Protein AF-A0A355EL50-F1 (afdb_monomer)

Radius of gyration: 14.47 Å; Cα contacts (8 Å, |Δi|>4): 38; chains: 1; bounding box: 35×37×27 Å

Sequence (57 aa):
SYRYFFVRKVMFLKYAVAYIVMPGGFGTLDEFFEAVTLIQTKKMRPFPVILYDSSYW

Mean predicted aligned error: 9.76 Å

pLDDT: mean 75.55, std 14.66, range [42.41, 91.94]

Nearest PDB structures (foldseek):
  5zi9-assembly1_B  TM=6.997E-01  e=2.873E-04  Streptomyces coelicolor A3(2)
  5zbj-assembly1_A-2  TM=6.810E-01  e=2.570E-01  Pseudomonas aeruginosa PAO1
  1plk-assembly1_A-2  TM=3.989E-01  e=3.120E+00  Homo sapiens

Solvent-accessible surface area (backbone atoms only — not comparable to full-atom values): 3666 Å² total; per-residue (Å²): 141,86,92,62,79,64,61,61,54,51,51,52,72,75,58,61,66,58,48,77,48,64,82,63,60,74,70,50,52,50,55,50,52,51,53,52,48,35,36,73,70,60,78,38,81,82,59,54,74,42,77,48,55,82,91,78,110

Foldseek 3Di:
DDDDPVVVVCCCVVPPQEAEQEQDDPVSVVVVVVVVVCCVVVVDPDHYYHYPDPVRD

Structure (mmCIF, N/CA/C/O backbone):
data_AF-A0A355EL50-F1
#
_entry.id   AF-A0A355EL50-F1
#
loop_
_atom_site.group_PDB
_atom_site.id
_atom_site.type_symbol
_atom_site.label_atom_id
_atom_site.label_alt_id
_atom_site.label_comp_id
_atom_site.label_asym_id
_atom_site.label_entity_id
_atom_site.label_seq_id
_atom_site.pdbx_PDB_ins_code
_atom_site.Cartn_x
_atom_site.Cartn_y
_atom_site.Cartn_z
_atom_site.occupancy
_atom_site.B_iso_or_equiv
_atom_site.auth_seq_id
_atom_site.auth_comp_id
_atom_site.auth_asym_id
_atom_site.auth_atom_id
_atom_site.pdbx_PDB_model_num
ATOM 1 N N . SER A 1 1 ? -25.310 24.807 -6.361 1.00 42.41 1 SER A N 1
ATOM 2 C CA . SER A 1 1 ? -24.159 25.395 -5.646 1.00 42.41 1 SER A CA 1
ATOM 3 C C . SER A 1 1 ? -24.073 24.741 -4.273 1.00 42.41 1 SER A C 1
ATOM 5 O O . SER A 1 1 ? -25.028 24.856 -3.515 1.00 42.41 1 SER A O 1
ATOM 7 N N . TYR A 1 2 ? -23.026 23.953 -3.999 1.00 50.12 2 TYR A N 1
ATOM 8 C CA . TYR A 1 2 ? -22.884 23.145 -2.773 1.00 50.12 2 TYR A CA 1
ATOM 9 C C . TYR A 1 2 ? -21.829 23.766 -1.846 1.00 50.12 2 TYR A C 1
ATOM 11 O O . TYR A 1 2 ? -20.755 24.138 -2.306 1.00 50.12 2 TYR A O 1
ATOM 19 N N . ARG A 1 3 ? -22.145 23.892 -0.549 1.00 53.25 3 ARG A N 1
ATOM 20 C CA . ARG A 1 3 ? -21.503 24.861 0.365 1.00 53.25 3 ARG A CA 1
ATOM 21 C C . ARG A 1 3 ? -20.448 24.288 1.331 1.00 53.25 3 ARG A C 1
ATOM 23 O O . ARG A 1 3 ? -19.872 25.061 2.082 1.00 53.25 3 ARG A O 1
ATOM 30 N N . TYR A 1 4 ? -20.141 22.982 1.302 1.00 57.47 4 TYR A N 1
ATOM 31 C CA . TYR A 1 4 ? -19.125 22.386 2.192 1.00 57.47 4 TYR A CA 1
ATOM 32 C C . TYR A 1 4 ? -18.252 21.325 1.498 1.00 57.47 4 TYR A C 1
ATOM 34 O O . TYR A 1 4 ? -18.655 20.182 1.296 1.00 57.47 4 TYR A O 1
ATOM 42 N N . PHE A 1 5 ? -17.014 21.711 1.179 1.00 58.84 5 PHE A N 1
ATOM 43 C CA . PHE A 1 5 ? -15.975 20.895 0.531 1.00 58.84 5 PHE A CA 1
ATOM 44 C C . PHE A 1 5 ? -15.546 19.656 1.354 1.00 58.84 5 PHE A C 1
ATOM 46 O O . PHE A 1 5 ? -15.129 18.641 0.800 1.00 58.84 5 PHE A O 1
ATOM 53 N N . PHE A 1 6 ? -15.705 19.700 2.681 1.00 55.00 6 PHE A N 1
ATOM 54 C CA . PHE A 1 6 ? -15.198 18.680 3.610 1.00 55.00 6 PHE A CA 1
ATOM 55 C C . PHE A 1 6 ? -15.964 17.342 3.555 1.00 55.00 6 PHE A C 1
ATOM 57 O O . PHE A 1 6 ? -15.372 16.274 3.702 1.00 55.00 6 PHE A O 1
ATOM 64 N N . VAL A 1 7 ? -17.273 17.375 3.274 1.00 57.09 7 VAL A N 1
ATOM 65 C CA . VAL A 1 7 ? -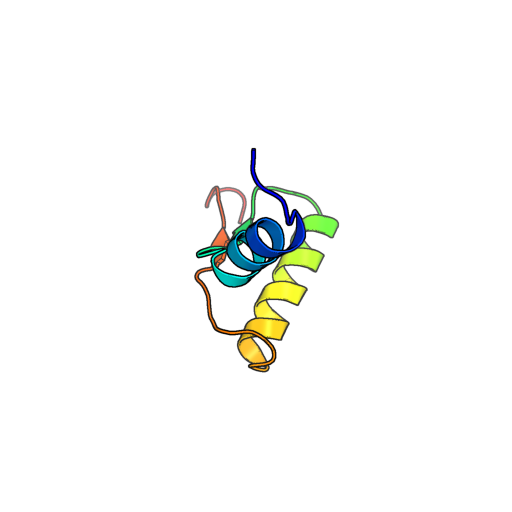18.146 16.183 3.300 1.00 57.09 7 VAL A CA 1
ATOM 66 C C . VAL A 1 7 ? -17.839 15.224 2.142 1.00 57.09 7 VAL A C 1
ATOM 68 O O . VAL A 1 7 ? -17.834 14.010 2.328 1.00 57.09 7 VAL A O 1
ATOM 71 N N . ARG A 1 8 ? -17.488 15.747 0.958 1.00 56.94 8 ARG A N 1
ATOM 72 C CA . ARG A 1 8 ? -17.084 14.924 -0.200 1.00 56.94 8 ARG A CA 1
ATOM 73 C C . ARG A 1 8 ? -15.753 14.207 0.037 1.00 56.94 8 ARG A C 1
ATOM 75 O O . ARG A 1 8 ? -15.597 13.061 -0.371 1.00 56.94 8 ARG A O 1
ATOM 82 N N . LYS A 1 9 ? -14.820 14.864 0.731 1.00 54.00 9 LYS A N 1
ATOM 83 C CA . LYS A 1 9 ? -13.496 14.315 1.052 1.00 54.00 9 LYS A CA 1
ATOM 84 C C . LYS A 1 9 ? -13.593 13.164 2.062 1.00 54.00 9 LYS A C 1
ATOM 86 O O . LYS A 1 9 ? -12.961 12.133 1.869 1.00 54.00 9 LYS A O 1
ATOM 91 N N . VAL A 1 10 ? -14.457 13.294 3.075 1.00 57.19 10 VAL A N 1
ATOM 92 C CA . VAL A 1 10 ? -14.740 12.218 4.045 1.00 57.19 10 VAL A CA 1
ATOM 93 C C . VAL A 1 10 ? -15.482 11.047 3.392 1.00 57.19 10 VAL A C 1
ATOM 95 O O . VAL A 1 10 ? -15.179 9.903 3.708 1.00 57.19 10 VAL A O 1
ATOM 98 N N . MET A 1 11 ? -16.400 11.293 2.451 1.00 57.03 11 MET A N 1
ATOM 99 C CA . MET A 1 11 ? -17.057 10.215 1.695 1.00 57.03 11 MET A CA 1
ATOM 100 C C . MET A 1 11 ? -16.056 9.452 0.805 1.00 57.03 11 MET A C 1
ATOM 102 O O . MET A 1 11 ? -16.114 8.234 0.765 1.00 57.03 11 MET A O 1
ATOM 106 N N . PHE A 1 12 ? -15.074 10.107 0.178 1.00 53.53 12 PHE A N 1
ATOM 107 C CA . PHE A 1 12 ? -14.014 9.400 -0.565 1.00 53.53 12 PHE A CA 1
ATOM 108 C C . PHE A 1 12 ? -13.064 8.596 0.340 1.00 53.53 12 PHE A C 1
ATOM 110 O O . PHE A 1 12 ? -12.730 7.463 0.019 1.00 53.53 12 PHE A O 1
ATOM 117 N N . LEU A 1 13 ? -12.667 9.150 1.490 1.00 50.84 13 LEU A N 1
ATOM 118 C CA . LEU A 1 13 ? -11.766 8.488 2.448 1.00 50.84 13 LEU A CA 1
ATOM 119 C C . LEU A 1 13 ? -12.437 7.350 3.232 1.00 50.84 13 LEU A C 1
ATOM 121 O O . LEU A 1 13 ? -11.771 6.407 3.643 1.00 50.84 13 LEU A O 1
ATOM 125 N N . LYS A 1 14 ? -13.753 7.428 3.457 1.00 50.69 14 LYS A N 1
ATOM 126 C CA . LYS A 1 14 ? -14.519 6.423 4.213 1.00 50.69 14 LYS A CA 1
ATOM 127 C C . LYS A 1 14 ? -15.139 5.338 3.318 1.00 50.69 14 LYS A C 1
ATOM 129 O O . LYS A 1 14 ? -15.520 4.297 3.844 1.00 50.69 14 LYS A O 1
ATOM 134 N N . TYR A 1 15 ? -15.226 5.574 2.003 1.00 49.22 15 TYR A N 1
ATOM 135 C CA . TYR A 1 15 ? -15.725 4.630 0.989 1.00 49.22 15 TYR A CA 1
ATOM 136 C C . TYR A 1 15 ? -14.668 4.258 -0.065 1.00 49.22 15 TYR A C 1
ATOM 138 O O . TYR A 1 15 ? -15.027 3.834 -1.161 1.00 49.22 15 TYR A O 1
ATOM 146 N N . ALA A 1 16 ? -13.369 4.392 0.219 1.00 55.78 16 ALA A N 1
ATOM 147 C CA . ALA A 1 16 ? -12.376 3.687 -0.585 1.00 55.78 16 ALA A CA 1
ATOM 148 C C . ALA A 1 16 ? -12.583 2.185 -0.341 1.00 55.78 16 ALA A C 1
ATOM 150 O O . ALA A 1 16 ? -12.221 1.652 0.705 1.00 55.78 16 ALA A O 1
ATOM 151 N N . VAL A 1 17 ? -13.286 1.535 -1.270 1.00 61.03 17 VAL A N 1
ATOM 152 C CA . VAL A 1 17 ? -13.713 0.138 -1.130 1.00 61.03 17 VAL A CA 1
ATOM 153 C C . VAL A 1 17 ? -12.545 -0.814 -1.356 1.00 61.03 17 VAL A C 1
ATOM 155 O O . VAL A 1 17 ? -12.632 -1.938 -0.893 1.00 61.03 17 VAL A O 1
ATOM 158 N N . ALA A 1 18 ? -11.462 -0.391 -2.019 1.00 68.88 18 ALA A N 1
ATOM 159 C CA . ALA A 1 18 ? -10.317 -1.242 -2.326 1.00 68.88 18 ALA A CA 1
ATOM 160 C C . ALA A 1 18 ? -8.998 -0.457 -2.429 1.00 68.88 18 ALA A C 1
ATOM 162 O O . ALA A 1 18 ? -8.993 0.696 -2.863 1.00 68.88 18 ALA A O 1
ATOM 163 N N . TYR A 1 19 ? -7.888 -1.110 -2.080 1.00 80.31 19 TYR A N 1
ATOM 164 C CA . TYR A 1 19 ? -6.521 -0.705 -2.412 1.00 80.31 19 TYR A CA 1
ATOM 165 C C . TYR A 1 19 ? -6.111 -1.411 -3.704 1.00 80.31 19 TYR A C 1
ATOM 167 O O . TYR A 1 19 ? -6.278 -2.625 -3.791 1.00 80.31 19 TYR A O 1
ATOM 175 N N . ILE A 1 20 ? -5.573 -0.695 -4.691 1.00 83.31 20 ILE A N 1
ATOM 176 C CA . ILE A 1 20 ? -5.025 -1.308 -5.908 1.00 83.31 20 ILE A CA 1
ATOM 177 C C . ILE A 1 20 ? -3.550 -0.941 -5.983 1.00 83.31 20 ILE A C 1
ATOM 179 O O . ILE A 1 20 ? -3.214 0.233 -6.121 1.00 83.31 20 ILE A O 1
ATOM 183 N N . VAL A 1 21 ? -2.687 -1.945 -5.898 1.00 87.56 21 VAL A N 1
ATOM 184 C CA . VAL A 1 21 ? -1.237 -1.791 -5.966 1.00 87.56 21 VAL A CA 1
ATOM 185 C C . VAL A 1 21 ? -0.803 -2.113 -7.389 1.00 87.56 21 VAL A C 1
ATOM 187 O O . VAL A 1 21 ? -0.899 -3.253 -7.841 1.00 87.56 21 VAL A O 1
ATOM 190 N N . MET A 1 22 ? -0.388 -1.086 -8.124 1.00 86.75 22 MET A N 1
ATOM 191 C CA . MET A 1 22 ? 0.150 -1.237 -9.476 1.00 86.75 22 MET A CA 1
ATOM 192 C C . MET A 1 22 ? 1.651 -1.514 -9.423 1.00 86.75 22 MET A C 1
ATOM 194 O O . MET A 1 22 ? 2.296 -0.978 -8.525 1.00 86.75 22 MET A O 1
ATOM 198 N N . PRO A 1 23 ? 2.217 -2.278 -10.374 1.00 85.06 23 PRO A N 1
ATOM 199 C C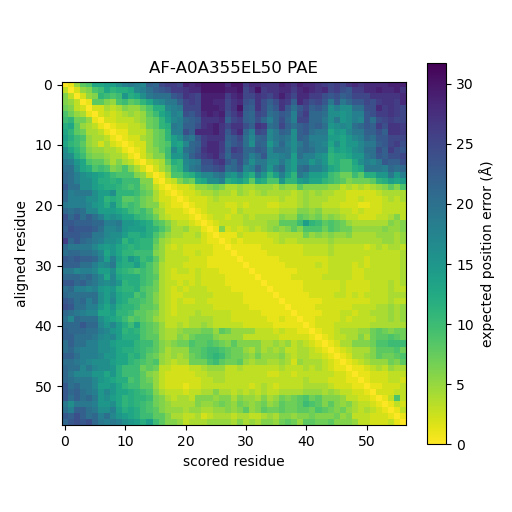A . PRO A 1 23 ? 3.642 -2.577 -10.438 1.00 85.06 23 PRO A CA 1
ATOM 200 C C . PRO A 1 23 ? 4.524 -1.350 -10.209 1.00 85.06 23 PRO A C 1
ATOM 202 O O . PRO A 1 23 ? 4.420 -0.355 -10.928 1.00 85.06 23 PRO A O 1
ATOM 205 N N . GLY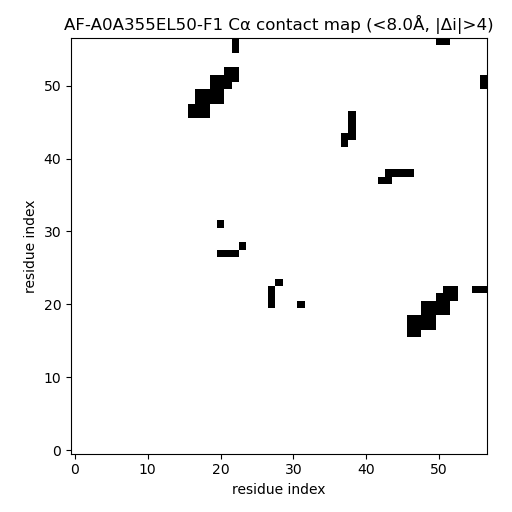 A 1 24 ? 5.392 -1.416 -9.205 1.00 87.75 24 GLY A N 1
ATOM 206 C CA . GLY A 1 24 ? 6.237 -0.301 -8.805 1.00 87.75 24 GLY A CA 1
ATOM 207 C C . GLY A 1 24 ? 7.374 -0.737 -7.888 1.00 87.75 24 GLY A C 1
ATOM 208 O O . GLY A 1 24 ? 7.375 -1.837 -7.347 1.00 87.75 24 GLY A O 1
ATOM 209 N N . GLY A 1 25 ? 8.378 0.127 -7.736 1.00 86.50 25 GLY A N 1
ATOM 210 C CA . GLY A 1 25 ? 9.596 -0.188 -6.984 1.00 86.50 25 GLY A CA 1
ATOM 211 C C . GLY A 1 25 ? 9.413 -0.214 -5.459 1.00 86.50 25 GLY A C 1
ATOM 212 O O . GLY A 1 25 ? 8.309 -0.307 -4.931 1.00 86.50 25 GLY A O 1
ATOM 213 N N . PHE A 1 26 ? 10.520 -0.062 -4.726 1.00 87.56 26 PHE A N 1
ATOM 214 C CA . PHE A 1 26 ? 10.542 -0.129 -3.257 1.00 87.56 26 PHE A CA 1
ATOM 215 C C . PHE A 1 26 ? 9.542 0.800 -2.546 1.00 87.56 26 PHE A C 1
ATOM 217 O O . PHE A 1 26 ? 9.011 0.415 -1.512 1.00 87.56 26 PHE A O 1
ATOM 224 N N . GLY A 1 27 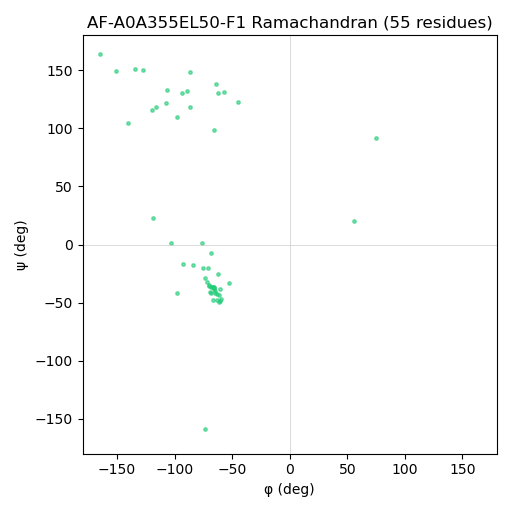? 9.247 1.983 -3.097 1.00 86.62 27 GLY A N 1
ATOM 225 C CA . GLY A 1 27 ? 8.247 2.887 -2.513 1.00 86.62 27 GLY A CA 1
ATOM 226 C C . GLY A 1 27 ? 6.823 2.325 -2.564 1.00 86.62 27 GLY A C 1
ATOM 227 O O . GLY A 1 27 ? 6.072 2.455 -1.609 1.00 86.62 27 GLY A O 1
ATOM 228 N N . THR A 1 28 ? 6.468 1.623 -3.641 1.00 87.44 28 THR A N 1
ATOM 229 C CA . THR A 1 28 ? 5.157 0.973 -3.776 1.00 87.44 28 THR A CA 1
ATOM 230 C C . THR A 1 28 ? 5.025 -0.224 -2.832 1.00 87.44 28 THR A C 1
ATOM 232 O O . THR A 1 28 ? 3.950 -0.475 -2.291 1.00 87.44 28 THR A O 1
ATOM 235 N N . LEU A 1 29 ? 6.128 -0.943 -2.600 1.00 86.81 29 LEU A N 1
ATOM 236 C CA . LEU A 1 29 ? 6.186 -2.012 -1.603 1.00 86.81 29 LEU A CA 1
ATOM 237 C C . LEU A 1 29 ? 6.000 -1.478 -0.177 1.00 86.81 29 LEU A C 1
ATOM 239 O O . LEU A 1 29 ? 5.267 -2.089 0.596 1.00 86.81 29 LEU A O 1
ATOM 243 N N . ASP A 1 30 ? 6.620 -0.348 0.162 1.00 89.12 30 ASP A N 1
ATOM 244 C CA . ASP A 1 30 ? 6.477 0.287 1.479 1.00 89.12 30 ASP A CA 1
ATOM 245 C C . ASP A 1 30 ? 5.014 0.670 1.764 1.00 89.12 30 ASP A C 1
ATOM 247 O O . ASP A 1 30 ? 4.442 0.248 2.772 1.00 89.12 30 ASP A O 1
ATOM 251 N N . GLU A 1 31 ? 4.356 1.339 0.809 1.00 85.75 31 GLU A N 1
ATOM 252 C CA . GLU A 1 31 ? 2.934 1.696 0.918 1.00 85.75 31 GLU A CA 1
ATOM 253 C C . GLU A 1 31 ? 2.023 0.456 1.049 1.00 85.75 31 GLU A C 1
ATOM 255 O O . GLU A 1 31 ? 1.066 0.451 1.832 1.00 85.75 31 GLU A O 1
ATOM 260 N N . PHE A 1 32 ? 2.337 -0.632 0.335 1.00 87.94 32 PHE A N 1
ATOM 261 C CA . PHE A 1 32 ? 1.624 -1.906 0.461 1.00 87.94 32 PHE A CA 1
ATOM 262 C C . PHE A 1 32 ? 1.768 -2.519 1.861 1.00 87.94 32 PHE A C 1
ATOM 264 O O . PHE A 1 32 ? 0.764 -2.907 2.468 1.00 87.94 32 PHE A O 1
ATOM 271 N N . PHE A 1 33 ? 2.986 -2.592 2.403 1.00 89.06 33 PHE A N 1
ATOM 272 C CA . PHE A 1 33 ? 3.214 -3.152 3.736 1.00 89.06 33 PHE A CA 1
ATOM 273 C C . PHE A 1 33 ? 2.588 -2.299 4.839 1.00 89.06 33 PHE A C 1
ATOM 275 O O . PHE A 1 33 ? 2.045 -2.856 5.799 1.00 89.06 33 PHE A O 1
ATOM 2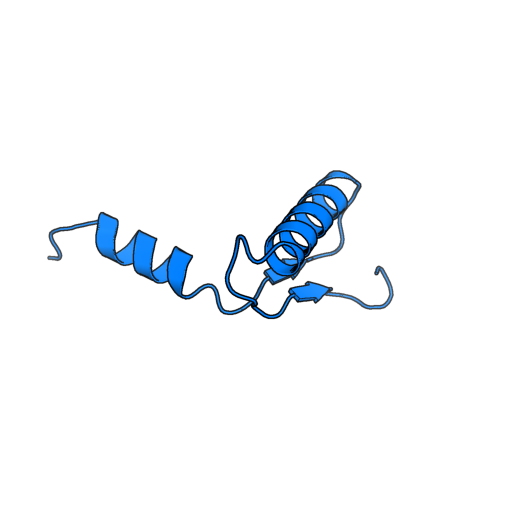82 N N . GLU A 1 34 ? 2.595 -0.973 4.701 1.00 87.31 34 GLU A N 1
ATOM 283 C CA . GLU A 1 34 ? 1.910 -0.078 5.631 1.00 87.31 34 GLU A CA 1
ATOM 284 C C . GLU A 1 34 ? 0.398 -0.350 5.637 1.00 87.31 34 GLU A C 1
ATOM 286 O O . GLU A 1 34 ? -0.190 -0.582 6.701 1.00 87.31 34 GLU A O 1
ATOM 291 N N . ALA A 1 35 ? -0.228 -0.421 4.457 1.00 84.94 35 ALA A N 1
ATOM 292 C CA . ALA A 1 35 ? -1.658 -0.698 4.322 1.00 84.94 35 ALA A CA 1
ATOM 293 C C . ALA A 1 35 ? -2.044 -2.055 4.938 1.00 84.94 35 ALA A C 1
ATOM 295 O O . ALA A 1 35 ? -2.993 -2.138 5.727 1.00 84.94 35 ALA A O 1
ATOM 296 N N . VAL A 1 36 ? -1.281 -3.112 4.643 1.00 87.25 36 VAL A N 1
ATOM 297 C CA . VAL A 1 36 ? -1.506 -4.457 5.199 1.00 87.25 36 VAL A CA 1
ATOM 298 C C . VAL A 1 36 ? -1.323 -4.468 6.717 1.00 87.25 36 VAL A C 1
ATOM 300 O O . VAL A 1 36 ? -2.157 -5.029 7.431 1.00 87.25 36 VAL A O 1
ATOM 303 N N . THR A 1 37 ? -0.299 -3.792 7.239 1.00 90.00 37 THR A N 1
ATOM 304 C CA . THR A 1 37 ? -0.037 -3.714 8.686 1.00 90.00 37 THR A CA 1
ATOM 305 C C . THR A 1 37 ? -1.157 -2.978 9.423 1.00 90.00 37 THR A C 1
ATOM 307 O O . THR A 1 37 ? -1.585 -3.393 10.505 1.00 90.00 37 THR A O 1
ATOM 310 N N . LEU A 1 38 ? -1.692 -1.901 8.846 1.00 87.12 38 LEU A N 1
ATOM 311 C CA . LEU A 1 38 ? -2.817 -1.154 9.416 1.00 87.12 38 LEU A CA 1
ATOM 312 C C . LEU A 1 38 ? -4.114 -1.976 9.442 1.00 87.12 38 LEU A C 1
ATOM 314 O O . LEU A 1 38 ? -4.873 -1.894 10.416 1.00 87.12 38 LEU A O 1
ATOM 318 N N . ILE A 1 39 ? -4.349 -2.798 8.415 1.00 86.19 39 ILE A N 1
ATOM 319 C CA . ILE A 1 39 ? -5.463 -3.757 8.375 1.00 86.19 39 ILE A CA 1
ATOM 320 C C . ILE A 1 39 ? -5.259 -4.850 9.434 1.00 86.19 39 ILE A C 1
ATOM 322 O O . ILE A 1 39 ? -6.162 -5.119 10.229 1.00 86.19 39 ILE A O 1
ATOM 326 N N . GLN A 1 40 ? -4.064 -5.442 9.504 1.00 87.75 40 GLN A N 1
ATOM 327 C CA . GLN A 1 40 ? -3.728 -6.518 10.442 1.00 87.75 40 GLN A CA 1
ATOM 328 C C . GLN A 1 40 ? -3.849 -6.074 11.904 1.00 87.75 40 GLN A C 1
ATOM 330 O O . GLN A 1 40 ? -4.416 -6.784 12.735 1.00 87.75 40 GLN A O 1
ATOM 335 N N . THR A 1 41 ? -3.355 -4.877 12.224 1.00 91.94 41 THR A N 1
ATOM 336 C CA . THR A 1 41 ? -3.421 -4.299 13.577 1.00 91.94 4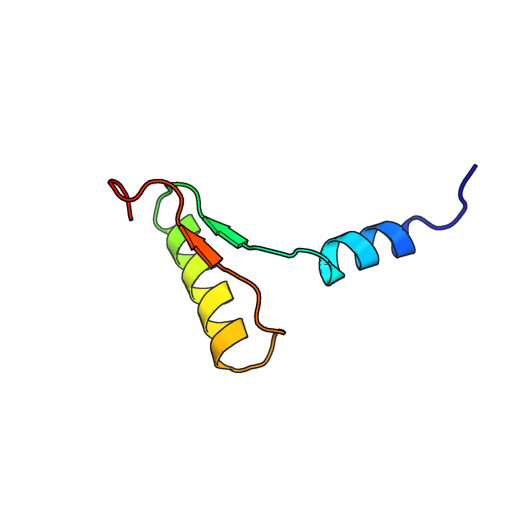1 THR A CA 1
ATOM 337 C C . THR A 1 41 ? -4.807 -3.767 13.939 1.00 91.94 41 THR A C 1
ATOM 339 O O . THR A 1 41 ? -4.993 -3.246 15.039 1.00 91.94 41 THR A O 1
ATOM 342 N N . LYS A 1 42 ? -5.793 -3.893 13.037 1.00 84.75 42 LYS A N 1
ATOM 343 C CA . LYS A 1 42 ? -7.168 -3.388 13.193 1.00 84.75 42 LYS A CA 1
ATOM 344 C C . LYS A 1 42 ? -7.234 -1.886 13.478 1.00 84.75 42 LYS A C 1
ATOM 346 O O . LYS A 1 42 ? -8.246 -1.390 13.973 1.00 84.75 42 LYS A O 1
ATOM 351 N N . LYS A 1 43 ? -6.170 -1.149 13.143 1.00 80.31 43 LYS A N 1
ATOM 352 C CA . LYS A 1 43 ? -6.157 0.318 13.178 1.00 80.31 43 LYS A CA 1
ATOM 353 C C . LYS A 1 43 ? -7.013 0.905 12.058 1.00 80.31 43 LYS A C 1
ATOM 355 O O . LYS A 1 43 ? -7.464 2.042 12.161 1.00 80.31 43 LYS A O 1
ATOM 360 N N . MET A 1 44 ? -7.275 0.108 11.023 1.00 77.12 44 MET A N 1
ATOM 361 C CA . MET A 1 44 ? -8.127 0.436 9.891 1.00 77.12 44 MET A CA 1
ATOM 362 C C . MET A 1 44 ? -9.180 -0.661 9.681 1.00 77.12 44 MET A C 1
ATOM 364 O O . MET A 1 44 ? -8.952 -1.827 10.010 1.00 77.12 44 MET A O 1
ATOM 368 N N . ARG A 1 45 ? -10.358 -0.300 9.153 1.00 76.31 45 ARG A N 1
ATOM 369 C CA . ARG A 1 45 ? -11.362 -1.303 8.759 1.00 76.31 45 ARG A CA 1
ATOM 370 C C . ARG A 1 45 ? -10.781 -2.141 7.615 1.00 76.31 45 ARG A C 1
ATOM 372 O O . ARG A 1 45 ? -10.163 -1.547 6.739 1.00 76.31 45 ARG A O 1
ATOM 379 N N . PRO A 1 46 ? -10.968 -3.468 7.597 1.00 74.31 46 PRO A N 1
ATOM 380 C CA . PRO A 1 46 ? -10.493 -4.280 6.487 1.00 74.31 46 PRO A CA 1
ATOM 381 C C . PRO A 1 46 ? -11.201 -3.859 5.196 1.00 74.31 46 PRO A C 1
ATOM 383 O O . PRO A 1 46 ? -12.429 -3.758 5.160 1.00 74.31 46 PRO A O 1
ATOM 386 N N . PHE A 1 47 ? -10.417 -3.624 4.150 1.00 78.19 47 PHE A N 1
ATOM 387 C CA . PHE A 1 47 ? -10.886 -3.449 2.780 1.00 78.19 47 PHE A CA 1
ATOM 388 C C . PHE A 1 47 ? -9.996 -4.266 1.839 1.00 78.19 47 PHE A C 1
ATOM 390 O O . PHE A 1 47 ? -8.834 -4.516 2.169 1.00 78.19 47 PHE A O 1
ATOM 397 N N . PRO A 1 48 ? -10.532 -4.742 0.705 1.00 82.25 48 PRO A N 1
ATOM 398 C CA . PRO A 1 48 ? -9.784 -5.544 -0.253 1.00 82.25 48 PRO A CA 1
ATOM 399 C C . PRO A 1 48 ? -8.530 -4.822 -0.752 1.00 82.25 48 PRO A C 1
ATOM 401 O O . PRO A 1 48 ? -8.592 -3.673 -1.183 1.00 82.25 48 PRO A O 1
ATOM 404 N N . VAL A 1 49 ? -7.405 -5.533 -0.719 1.00 85.94 49 VAL A N 1
ATOM 405 C CA . VAL A 1 49 ? -6.131 -5.121 -1.314 1.00 85.94 49 VAL A CA 1
ATOM 406 C C . VAL A 1 49 ? -5.901 -5.978 -2.555 1.00 85.94 49 VAL A C 1
ATOM 408 O O . VAL A 1 49 ? -5.905 -7.203 -2.468 1.00 85.94 49 VAL A O 1
ATOM 411 N N . ILE A 1 50 ? -5.751 -5.337 -3.710 1.00 85.81 50 ILE A N 1
ATOM 412 C CA . ILE A 1 50 ? -5.606 -5.967 -5.022 1.00 85.81 50 ILE A CA 1
ATOM 413 C C . ILE A 1 50 ? -4.220 -5.624 -5.555 1.00 85.81 50 ILE A C 1
ATOM 415 O O . ILE A 1 50 ? -3.916 -4.457 -5.787 1.00 85.81 50 ILE A O 1
ATOM 419 N N . LEU A 1 51 ? -3.396 -6.642 -5.775 1.00 88.38 51 LEU A N 1
ATOM 420 C CA . LEU A 1 51 ? -2.136 -6.516 -6.500 1.00 88.38 51 LEU A CA 1
ATOM 421 C C . LEU A 1 51 ? -2.441 -6.676 -7.993 1.00 88.38 51 LEU A C 1
ATOM 423 O O . LEU A 1 51 ? -2.992 -7.695 -8.413 1.00 88.38 51 LEU A O 1
ATOM 427 N N . TYR A 1 52 ? -2.174 -5.642 -8.783 1.00 86.44 52 TYR A N 1
ATOM 428 C CA . TYR A 1 52 ? -2.427 -5.655 -10.221 1.00 86.44 52 TYR A CA 1
ATOM 429 C C . TYR A 1 52 ? -1.211 -6.198 -10.962 1.00 86.44 52 TYR A C 1
ATOM 431 O O . TYR A 1 52 ? -0.121 -5.691 -10.742 1.00 86.44 52 TYR A O 1
ATOM 439 N N . ASP A 1 53 ? 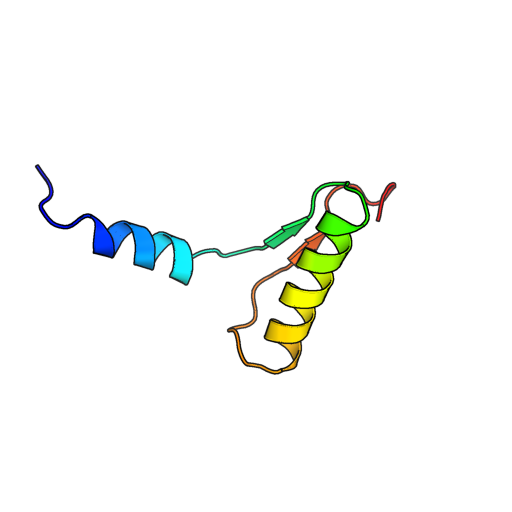-1.430 -7.133 -11.891 1.00 82.88 53 ASP A N 1
ATOM 440 C CA . ASP A 1 53 ? -0.400 -7.854 -12.656 1.00 82.88 53 ASP A CA 1
ATOM 441 C C . ASP A 1 53 ? 0.342 -8.942 -11.856 1.00 82.88 53 ASP A C 1
ATOM 443 O O . ASP A 1 53 ? 1.379 -8.716 -11.237 1.00 82.88 53 ASP A O 1
ATOM 447 N N . SER A 1 54 ? -0.177 -10.170 -11.930 1.00 82.69 54 SER A N 1
ATOM 448 C CA . SER A 1 54 ? 0.400 -11.356 -11.281 1.00 82.69 54 SER A CA 1
ATOM 449 C C . SER A 1 54 ? 1.733 -11.819 -11.870 1.00 82.69 54 SER A C 1
ATOM 451 O O . SER A 1 54 ? 2.301 -12.786 -11.379 1.00 82.69 54 SER A O 1
ATOM 453 N N . SER A 1 55 ? 2.193 -11.234 -12.980 1.00 87.19 55 SER A N 1
ATOM 454 C CA . SER A 1 55 ? 3.541 -11.512 -13.487 1.00 87.19 55 SER A CA 1
ATOM 455 C C . SER A 1 55 ? 4.606 -10.651 -12.805 1.00 87.19 55 SER A C 1
ATOM 457 O O . SER A 1 55 ? 5.787 -10.990 -12.852 1.00 87.19 55 SER A O 1
ATOM 459 N N . TYR A 1 56 ? 4.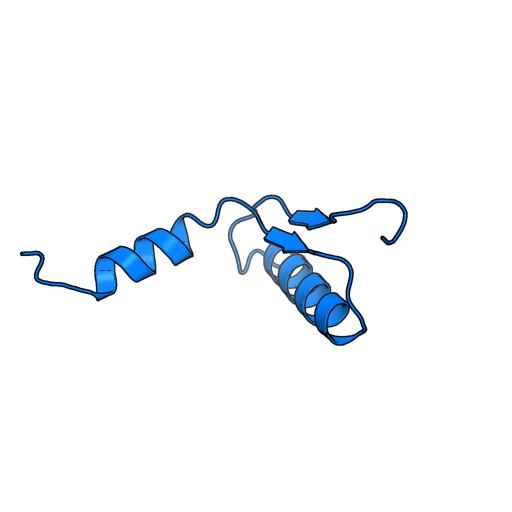180 -9.562 -12.160 1.00 83.44 56 TYR A N 1
ATOM 460 C CA . TYR A 1 56 ? 5.033 -8.631 -11.435 1.00 83.44 56 TYR A CA 1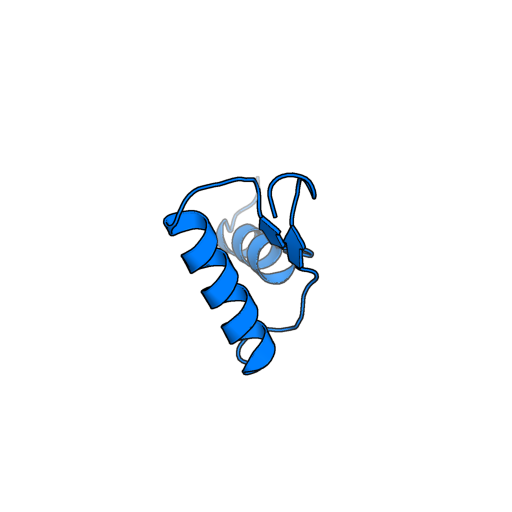
ATOM 461 C C . TYR A 1 56 ? 5.069 -8.888 -9.920 1.00 83.44 56 TYR A C 1
ATOM 463 O O . TYR A 1 56 ? 6.139 -8.792 -9.319 1.00 83.44 56 TYR A O 1
ATOM 471 N N . TRP A 1 57 ? 3.908 -9.177 -9.320 1.00 81.12 57 TRP A N 1
ATOM 472 C CA . TRP A 1 57 ? 3.721 -9.417 -7.879 1.00 81.12 57 TRP A CA 1
ATOM 473 C C . TRP A 1 57 ? 3.785 -10.893 -7.509 1.00 81.12 57 TRP A C 1
ATOM 475 O O . TRP A 1 57 ? 4.348 -11.188 -6.430 1.00 81.12 57 TRP A O 1
#

Secondary structure (DSSP, 8-state):
----HHHHHHHHHH----EEE-S--HHHHHHHHHHHHHHHTTSS----EEES-TTT-